Protein AF-A0A0F8X4V8-F1 (afdb_monomer_lite)

pLDDT: mean 87.8, std 7.8, range [56.84, 96.75]

Structure (mmCIF, N/CA/C/O backbone):
data_AF-A0A0F8X4V8-F1
#
_entry.id   AF-A0A0F8X4V8-F1
#
loop_
_atom_site.group_PDB
_atom_site.id
_atom_site.type_symbol
_atom_site.label_atom_id
_atom_site.label_alt_id
_atom_site.label_comp_id
_atom_site.label_asym_id
_atom_site.label_entity_id
_atom_site.label_seq_id
_atom_site.pdbx_PDB_ins_code
_atom_site.Cartn_x
_atom_site.Cartn_y
_atom_site.Cartn_z
_atom_site.occupancy
_atom_site.B_iso_or_equiv
_atom_site.auth_seq_id
_atom_site.auth_comp_id
_atom_site.auth_asym_id
_atom_site.auth_atom_id
_atom_site.pdbx_PDB_model_num
ATOM 1 N N . MET A 1 1 ? 15.597 2.999 9.308 1.00 68.88 1 MET A N 1
ATOM 2 C CA . MET A 1 1 ? 14.695 1.901 8.899 1.00 68.88 1 MET A CA 1
ATOM 3 C C . MET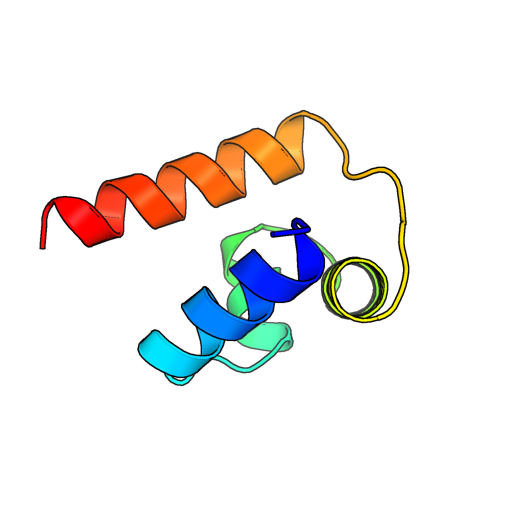 A 1 1 ? 14.424 2.058 7.411 1.00 68.88 1 MET A C 1
ATOM 5 O O . MET A 1 1 ? 14.147 3.179 7.000 1.00 68.88 1 MET A O 1
ATOM 9 N N . ASP A 1 2 ? 14.573 1.005 6.606 1.00 85.25 2 ASP A N 1
ATOM 10 C CA . ASP A 1 2 ? 14.185 1.073 5.190 1.00 85.25 2 ASP A CA 1
ATOM 11 C C . ASP A 1 2 ? 12.657 1.055 5.029 1.00 85.25 2 ASP A C 1
ATOM 13 O O . ASP A 1 2 ? 11.910 0.717 5.952 1.00 85.25 2 ASP A O 1
ATOM 17 N N . ILE A 1 3 ? 12.183 1.458 3.852 1.00 85.44 3 ILE A N 1
ATOM 18 C CA . ILE A 1 3 ? 10.750 1.561 3.586 1.00 85.44 3 ILE A CA 1
ATOM 19 C C . ILE A 1 3 ? 10.036 0.206 3.594 1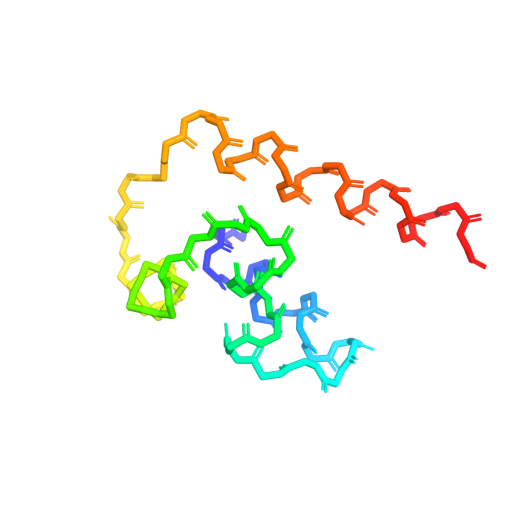.00 85.44 3 ILE A C 1
ATOM 21 O O . ILE A 1 3 ? 8.910 0.116 4.072 1.00 85.44 3 ILE A O 1
ATOM 25 N N . GLY A 1 4 ? 10.695 -0.864 3.147 1.00 89.62 4 GLY A N 1
ATOM 26 C CA . GLY A 1 4 ? 10.124 -2.209 3.177 1.00 89.62 4 GLY A CA 1
ATOM 27 C C . GLY A 1 4 ? 9.827 -2.681 4.597 1.00 89.62 4 GLY A C 1
ATOM 28 O O . GLY A 1 4 ? 8.777 -3.261 4.875 1.00 89.62 4 GLY A O 1
ATOM 29 N N . THR A 1 5 ? 10.726 -2.371 5.524 1.00 90.06 5 THR A N 1
ATOM 30 C CA . THR A 1 5 ? 10.569 -2.651 6.949 1.00 90.06 5 THR A CA 1
ATOM 31 C C . THR A 1 5 ? 9.448 -1.806 7.550 1.00 90.06 5 THR A C 1
ATOM 33 O O . THR A 1 5 ? 8.617 -2.353 8.275 1.00 90.06 5 THR A O 1
ATOM 36 N N . ARG A 1 6 ? 9.354 -0.514 7.197 1.00 89.75 6 ARG A N 1
ATOM 37 C CA . ARG A 1 6 ? 8.235 0.354 7.621 1.00 89.75 6 ARG A CA 1
ATOM 38 C C . ARG A 1 6 ? 6.884 -0.217 7.189 1.00 89.75 6 ARG A C 1
ATOM 40 O O . ARG A 1 6 ? 5.992 -0.360 8.022 1.00 89.75 6 ARG A O 1
ATOM 47 N N . LEU A 1 7 ? 6.765 -0.640 5.929 1.00 91.12 7 LEU A N 1
ATOM 48 C CA . LEU A 1 7 ? 5.540 -1.245 5.396 1.00 91.12 7 LEU A CA 1
ATOM 49 C C . LEU A 1 7 ? 5.154 -2.535 6.122 1.00 91.12 7 LEU A C 1
ATOM 51 O O . LEU A 1 7 ? 3.986 -2.710 6.478 1.00 91.12 7 LEU A O 1
ATOM 55 N N . ARG A 1 8 ? 6.124 -3.412 6.415 1.00 92.19 8 ARG A N 1
ATOM 56 C CA . ARG A 1 8 ? 5.864 -4.622 7.213 1.00 92.19 8 ARG A CA 1
ATOM 57 C C . ARG A 1 8 ? 5.343 -4.290 8.605 1.00 92.19 8 ARG A C 1
ATOM 59 O O . ARG A 1 8 ? 4.390 -4.923 9.055 1.00 92.19 8 ARG A O 1
ATOM 66 N N . VAL A 1 9 ? 5.958 -3.318 9.278 1.00 92.25 9 VAL A N 1
ATOM 67 C CA . VAL A 1 9 ? 5.547 -2.888 10.622 1.00 92.25 9 VAL A CA 1
ATOM 68 C C . VAL A 1 9 ? 4.133 -2.313 10.589 1.00 92.25 9 VAL A C 1
ATOM 70 O O . VAL A 1 9 ? 3.300 -2.716 11.400 1.00 92.25 9 VAL A O 1
ATOM 73 N N . LEU A 1 10 ? 3.838 -1.433 9.629 1.00 90.88 10 LEU A N 1
ATOM 74 C CA . LEU A 1 10 ? 2.503 -0.867 9.437 1.00 90.88 10 LEU A CA 1
ATOM 75 C C . LEU A 1 10 ? 1.463 -1.973 9.219 1.00 90.88 10 LEU A C 1
ATOM 77 O O . LEU A 1 10 ? 0.462 -2.034 9.934 1.00 90.88 10 LEU A O 1
ATOM 81 N N . ARG A 1 11 ? 1.727 -2.909 8.300 1.00 94.25 11 ARG A N 1
ATOM 82 C CA . ARG A 1 11 ? 0.821 -4.039 8.067 1.00 94.25 11 ARG A CA 1
ATOM 83 C C . ARG A 1 11 ? 0.625 -4.906 9.300 1.00 94.2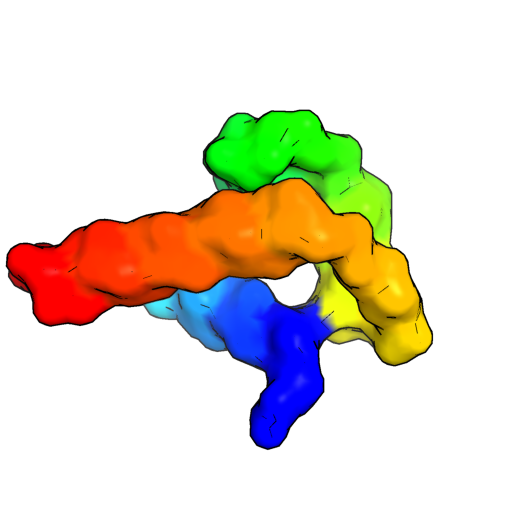5 11 ARG A C 1
ATOM 85 O O . ARG A 1 11 ? -0.502 -5.312 9.560 1.00 94.25 11 ARG A O 1
ATOM 92 N N . ALA A 1 12 ? 1.686 -5.197 10.050 1.00 94.12 12 ALA A N 1
ATOM 93 C CA . ALA A 1 12 ? 1.599 -6.012 11.258 1.00 94.12 12 ALA A CA 1
ATOM 94 C C . ALA A 1 12 ? 0.723 -5.338 12.323 1.00 94.12 12 ALA A C 1
ATOM 96 O O . ALA A 1 12 ? -0.187 -5.976 12.853 1.00 94.12 12 ALA A O 1
ATOM 97 N N . LYS A 1 13 ? 0.915 -4.031 12.557 1.00 92.06 13 LYS A N 1
ATOM 98 C CA . LYS A 1 13 ? 0.054 -3.223 13.443 1.00 92.06 13 LYS A CA 1
ATOM 99 C C . LYS A 1 13 ? -1.415 -3.265 13.013 1.00 92.06 13 LYS A C 1
ATOM 101 O O . LYS A 1 13 ? -2.308 -3.224 13.853 1.00 92.06 13 LYS A O 1
ATOM 106 N N . LYS A 1 14 ? -1.659 -3.378 11.707 1.00 90.25 14 LYS A N 1
ATOM 107 C CA . LYS A 1 14 ? -2.993 -3.381 11.098 1.00 90.25 14 LYS A CA 1
ATOM 108 C C . LYS A 1 14 ? -3.593 -4.734 10.792 1.00 90.25 14 LYS A C 1
ATOM 110 O O . LYS A 1 14 ? -4.737 -4.786 10.348 1.00 90.25 14 LYS A O 1
ATOM 115 N N . ARG A 1 15 ? -2.852 -5.814 11.043 1.00 95.19 15 ARG A N 1
ATOM 116 C CA . ARG A 1 15 ? -3.226 -7.174 10.631 1.00 95.19 15 ARG A CA 1
ATOM 117 C C . ARG A 1 15 ? -3.562 -7.251 9.133 1.00 95.19 15 ARG A C 1
ATOM 119 O O . ARG A 1 15 ? -4.429 -8.017 8.730 1.00 95.19 15 ARG A O 1
ATOM 126 N N . TRP A 1 16 ? -2.872 -6.457 8.315 1.00 95.75 16 TRP A N 1
ATOM 127 C CA . TRP A 1 16 ? -3.031 -6.446 6.863 1.00 95.75 16 TRP A CA 1
ATOM 128 C C . TRP A 1 16 ? -2.118 -7.472 6.197 1.00 95.75 16 TRP A C 1
ATOM 130 O O . TRP A 1 16 ? -0.921 -7.585 6.498 1.00 95.75 16 TRP A O 1
ATOM 140 N N . SER A 1 17 ? -2.668 -8.177 5.216 1.00 96.75 17 SER A N 1
ATOM 141 C CA . SER A 1 17 ? -1.887 -8.920 4.235 1.00 96.75 17 SER A CA 1
ATOM 142 C C . SER A 1 17 ? -1.185 -7.961 3.260 1.00 96.75 17 SER A C 1
ATOM 144 O O . SER A 1 17 ? -1.489 -6.768 3.188 1.00 96.75 17 SER A O 1
ATOM 146 N N . GLN A 1 18 ? -0.232 -8.475 2.475 1.00 95.81 18 GLN A N 1
ATOM 147 C CA . GLN A 1 18 ? 0.366 -7.692 1.382 1.00 95.81 18 GLN A CA 1
ATOM 148 C C . GLN A 1 18 ? -0.691 -7.251 0.359 1.00 95.81 18 GLN A C 1
ATOM 150 O O . GLN A 1 18 ? -0.543 -6.187 -0.237 1.00 95.81 18 GLN A O 1
ATOM 155 N N . LYS A 1 19 ? -1.759 -8.043 0.185 1.00 96.75 19 LYS A N 1
ATOM 156 C CA . LYS A 1 19 ? -2.877 -7.719 -0.701 1.00 96.75 19 LYS A CA 1
ATOM 157 C C . LYS A 1 19 ? -3.689 -6.540 -0.174 1.00 96.75 19 LYS A C 1
ATOM 159 O O . LYS A 1 19 ? -3.893 -5.595 -0.919 1.00 96.75 19 LYS A O 1
ATOM 164 N N . ASP A 1 20 ? -4.039 -6.535 1.110 1.00 95.88 20 ASP A N 1
ATOM 165 C CA . ASP A 1 20 ? -4.814 -5.433 1.702 1.00 95.88 20 ASP A CA 1
ATOM 166 C C . ASP A 1 20 ? -4.073 -4.094 1.594 1.00 95.88 20 ASP A C 1
ATOM 168 O O . ASP A 1 20 ? -4.670 -3.056 1.308 1.00 95.88 20 ASP A O 1
ATOM 172 N N . LEU A 1 21 ? -2.751 -4.113 1.798 1.00 94.38 21 LEU A N 1
ATOM 173 C CA . LEU A 1 21 ? -1.919 -2.928 1.603 1.00 94.38 21 LEU A CA 1
ATOM 174 C C . LEU A 1 21 ? -1.880 -2.507 0.128 1.00 94.38 21 LEU A C 1
ATOM 176 O O . LEU A 1 21 ? -1.983 -1.321 -0.169 1.00 94.38 21 LEU A O 1
ATOM 180 N N . ALA A 1 22 ? -1.744 -3.460 -0.793 1.00 94.06 22 ALA A N 1
ATOM 181 C CA . ALA A 1 22 ? -1.726 -3.183 -2.225 1.00 94.06 22 ALA A CA 1
ATOM 182 C C . ALA A 1 22 ? -3.044 -2.551 -2.701 1.00 94.06 22 ALA A C 1
ATOM 184 O O . ALA A 1 22 ? -3.009 -1.529 -3.386 1.00 94.06 22 ALA A O 1
ATOM 185 N N . ASP A 1 23 ? -4.180 -3.089 -2.250 1.00 94.38 23 ASP A N 1
ATOM 186 C CA . ASP A 1 23 ? -5.519 -2.584 -2.557 1.00 94.38 23 ASP A CA 1
ATOM 187 C C . ASP A 1 23 ? -5.701 -1.144 -2.035 1.00 94.38 23 ASP A C 1
ATOM 189 O O . ASP A 1 23 ? -6.216 -0.281 -2.743 1.00 94.38 23 ASP A O 1
ATOM 193 N N . LYS A 1 24 ? -5.194 -0.835 -0.832 1.00 91.19 24 LYS A N 1
ATOM 194 C CA . LYS A 1 24 ? -5.217 0.530 -0.259 1.00 91.19 24 LYS A CA 1
ATOM 195 C C . LYS A 1 24 ? -4.323 1.524 -0.994 1.00 91.19 24 LYS A C 1
ATOM 197 O O . LYS A 1 24 ? -4.659 2.707 -1.100 1.00 91.19 24 LYS A O 1
ATOM 202 N N . LEU A 1 25 ? -3.174 1.050 -1.464 1.00 90.06 25 LEU A N 1
ATOM 203 C CA . LEU A 1 25 ? -2.205 1.849 -2.207 1.00 90.06 25 LEU A CA 1
ATOM 204 C C . LEU A 1 25 ? -2.551 1.956 -3.702 1.00 90.06 25 LEU A C 1
ATOM 206 O O . LEU A 1 25 ? -1.922 2.748 -4.400 1.00 90.06 25 LEU A O 1
ATOM 210 N N . GLY A 1 26 ? -3.524 1.183 -4.198 1.00 91.12 26 GLY A N 1
ATOM 211 C CA . GLY A 1 26 ? -3.880 1.136 -5.618 1.00 91.12 26 GLY A CA 1
ATOM 212 C C . GLY A 1 26 ? -2.771 0.548 -6.497 1.00 91.12 26 GLY A C 1
ATOM 213 O O . GLY A 1 26 ? -2.589 0.974 -7.636 1.00 91.12 26 GLY A O 1
ATOM 214 N N . VAL A 1 27 ? -1.988 -0.395 -5.966 1.00 92.12 27 VAL A N 1
ATOM 215 C CA . VAL A 1 27 ? -0.856 -1.023 -6.668 1.00 92.12 27 VAL A CA 1
ATOM 216 C C . VAL A 1 27 ? -0.994 -2.539 -6.700 1.00 92.12 27 VAL A C 1
ATOM 218 O O . VAL A 1 27 ? -1.839 -3.124 -6.034 1.00 92.12 27 VAL A O 1
ATOM 221 N N . SER A 1 28 ? -0.129 -3.208 -7.462 1.00 94.19 28 SER A N 1
ATOM 222 C CA . SER A 1 28 ? -0.091 -4.670 -7.459 1.00 94.19 28 SER A CA 1
ATOM 223 C C . SER A 1 28 ? 0.495 -5.229 -6.155 1.00 94.19 28 SER A C 1
ATOM 225 O O . SER A 1 28 ? 1.434 -4.666 -5.583 1.00 94.19 28 SER A O 1
ATOM 227 N N . VAL A 1 29 ? 0.024 -6.406 -5.735 1.00 94.44 29 VAL A N 1
ATOM 228 C CA . VAL A 1 29 ? 0.607 -7.158 -4.605 1.00 94.44 29 VAL A CA 1
ATOM 229 C C . VAL A 1 29 ? 2.092 -7.464 -4.840 1.00 94.44 29 VAL A C 1
ATOM 231 O O . VAL A 1 29 ? 2.888 -7.457 -3.902 1.00 94.44 29 VAL A O 1
ATOM 234 N N . VAL A 1 30 ? 2.495 -7.667 -6.100 1.00 93.12 30 VAL A N 1
ATOM 235 C CA . VAL A 1 30 ? 3.900 -7.875 -6.487 1.00 93.12 30 VAL A CA 1
ATOM 236 C C . VAL A 1 30 ? 4.750 -6.649 -6.152 1.00 93.12 30 VAL A C 1
ATOM 238 O O . VAL A 1 30 ? 5.862 -6.814 -5.652 1.00 93.12 30 VAL A O 1
ATOM 241 N N . SER A 1 31 ? 4.227 -5.436 -6.362 1.00 92.44 31 SER A N 1
ATOM 242 C CA . SER A 1 31 ? 4.907 -4.187 -5.996 1.00 92.44 31 SER A CA 1
ATOM 243 C C . SER A 1 31 ? 5.163 -4.128 -4.493 1.00 92.44 31 SER A C 1
ATOM 245 O O . SER A 1 31 ? 6.306 -3.943 -4.086 1.00 92.44 31 SER A O 1
ATOM 247 N N . VAL A 1 32 ? 4.138 -4.388 -3.672 1.00 93.38 32 VAL A N 1
ATOM 248 C CA . VAL A 1 32 ? 4.278 -4.438 -2.205 1.00 93.38 32 VAL A CA 1
ATOM 249 C C . VAL A 1 32 ? 5.294 -5.498 -1.787 1.00 93.38 32 VAL A C 1
ATOM 251 O O . VAL A 1 32 ? 6.186 -5.233 -0.984 1.00 93.38 32 VAL A O 1
ATOM 254 N N . SER A 1 33 ? 5.212 -6.690 -2.373 1.00 93.19 33 SER A N 1
ATOM 255 C CA . SER A 1 33 ? 6.126 -7.787 -2.061 1.00 93.19 33 SER A CA 1
ATOM 256 C C . SER A 1 33 ? 7.583 -7.448 -2.403 1.00 93.19 33 SER A C 1
ATOM 258 O O . SER A 1 33 ? 8.483 -7.760 -1.622 1.00 93.19 33 SER A O 1
ATOM 260 N N . ARG A 1 34 ? 7.818 -6.768 -3.535 1.00 91.25 34 ARG A N 1
ATOM 261 C CA . ARG A 1 34 ? 9.136 -6.250 -3.931 1.00 91.25 34 ARG A CA 1
ATOM 262 C C . ARG A 1 34 ? 9.629 -5.175 -2.974 1.00 91.25 34 ARG A C 1
ATOM 264 O O . ARG A 1 34 ? 10.756 -5.272 -2.521 1.00 91.25 34 ARG A O 1
ATOM 271 N N . TRP A 1 35 ? 8.798 -4.203 -2.611 1.00 92.00 35 TRP A N 1
ATOM 272 C CA . TRP A 1 35 ? 9.193 -3.148 -1.671 1.00 92.00 35 TRP A CA 1
ATOM 273 C C . TRP A 1 35 ? 9.580 -3.693 -0.301 1.00 92.00 35 TRP A C 1
ATOM 275 O O . TRP A 1 35 ? 10.497 -3.177 0.327 1.00 92.00 35 TRP A O 1
ATOM 285 N N . GLU A 1 36 ? 8.902 -4.742 0.162 1.00 90.12 36 GLU A N 1
ATOM 286 C CA . GLU A 1 36 ? 9.227 -5.374 1.436 1.00 90.12 36 GLU A CA 1
ATOM 287 C C . GLU A 1 36 ? 10.492 -6.239 1.367 1.00 90.12 36 GLU A C 1
ATOM 289 O O . GLU A 1 36 ? 11.250 -6.302 2.336 1.00 90.12 36 GLU A O 1
ATOM 294 N N . ARG A 1 37 ? 10.717 -6.971 0.272 1.00 86.75 37 ARG A N 1
ATOM 295 C CA . ARG A 1 37 ? 11.823 -7.943 0.166 1.00 86.75 37 ARG A CA 1
ATOM 296 C C . ARG A 1 37 ? 13.102 -7.367 -0.434 1.00 86.75 37 ARG A C 1
ATOM 298 O O . ARG A 1 37 ? 14.179 -7.860 -0.119 1.00 86.75 37 ARG A O 1
ATOM 305 N N . GLU A 1 38 ? 12.995 -6.363 -1.288 1.00 78.00 38 GLU A N 1
ATOM 306 C CA . GLU A 1 38 ? 14.086 -5.849 -2.109 1.00 78.00 38 GLU A CA 1
ATOM 307 C C . GLU A 1 38 ? 14.256 -4.339 -1.892 1.00 78.00 38 GLU A C 1
ATOM 309 O O . GLU A 1 38 ? 13.297 -3.607 -1.644 1.00 78.00 38 GLU A O 1
ATOM 314 N N . LYS A 1 39 ? 15.487 -3.832 -2.044 1.00 72.94 39 LYS A N 1
ATOM 315 C CA . LYS A 1 39 ? 15.765 -2.385 -2.053 1.00 72.94 39 LYS A CA 1
ATOM 316 C C . LYS A 1 39 ? 15.391 -1.786 -3.412 1.00 72.94 39 LYS A C 1
ATOM 318 O O . LYS A 1 39 ? 16.252 -1.385 -4.190 1.00 72.94 39 LYS A O 1
ATOM 323 N N . VAL A 1 40 ? 14.095 -1.773 -3.712 1.00 78.81 40 VAL A N 1
ATOM 324 C CA . VAL A 1 40 ? 13.547 -1.264 -4.976 1.00 78.81 40 VAL A CA 1
ATOM 325 C C . VAL A 1 40 ? 13.168 0.205 -4.824 1.00 78.81 40 VAL A C 1
ATOM 327 O O . VAL A 1 40 ? 12.621 0.622 -3.803 1.00 78.81 40 VAL A O 1
ATOM 330 N N . LYS A 1 41 ? 13.432 0.999 -5.867 1.00 77.81 41 LYS A N 1
ATOM 331 C CA . LYS A 1 41 ? 13.012 2.401 -5.925 1.00 77.81 41 LYS A CA 1
ATOM 332 C C . LYS A 1 41 ? 11.485 2.473 -6.006 1.00 77.81 41 LYS A C 1
ATOM 334 O O . LYS A 1 41 ? 10.889 2.054 -6.997 1.00 77.81 41 LYS A O 1
ATOM 339 N N . ILE A 1 42 ? 10.861 2.997 -4.957 1.00 83.19 42 ILE A N 1
ATOM 340 C CA . ILE A 1 42 ? 9.415 3.229 -4.910 1.00 83.19 42 ILE A CA 1
ATOM 341 C C . ILE A 1 42 ? 9.091 4.495 -5.706 1.00 83.19 42 ILE A C 1
ATOM 343 O O . ILE A 1 42 ? 9.861 5.459 -5.692 1.00 83.19 42 ILE A O 1
ATOM 347 N N . SER A 1 43 ? 7.972 4.494 -6.432 1.00 83.94 43 SER A N 1
ATOM 348 C CA . SER A 1 43 ? 7.534 5.693 -7.143 1.00 83.94 43 SER A CA 1
ATOM 349 C C . SER A 1 43 ? 7.143 6.796 -6.146 1.00 83.94 43 SER A C 1
ATOM 351 O O . SER A 1 43 ? 6.584 6.492 -5.088 1.00 83.94 43 SER A O 1
ATOM 353 N N . PRO A 1 44 ? 7.372 8.081 -6.471 1.00 84.75 44 PRO A N 1
ATOM 354 C CA . PRO A 1 44 ? 6.972 9.193 -5.604 1.00 84.75 44 PRO A CA 1
ATOM 355 C C . PRO A 1 44 ? 5.480 9.184 -5.236 1.00 84.75 44 PRO A C 1
ATOM 357 O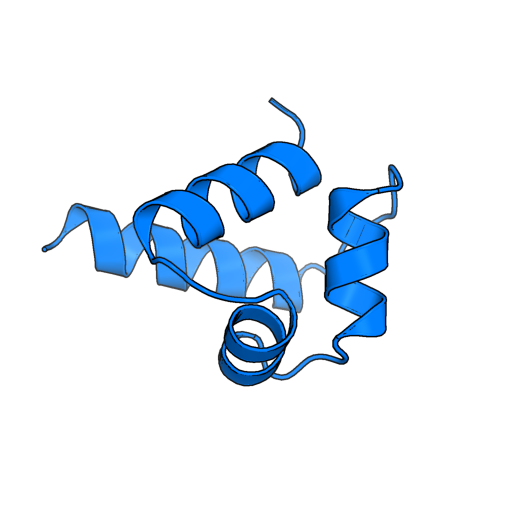 O . PRO A 1 44 ? 5.114 9.533 -4.120 1.00 84.75 44 PRO A O 1
ATOM 360 N N . LEU A 1 45 ? 4.616 8.729 -6.151 1.00 85.62 45 LEU A N 1
ATOM 361 C CA . LEU A 1 45 ? 3.178 8.615 -5.904 1.00 85.62 45 LEU A CA 1
ATOM 362 C C . LEU A 1 45 ? 2.853 7.567 -4.830 1.00 85.62 45 LEU A C 1
ATOM 36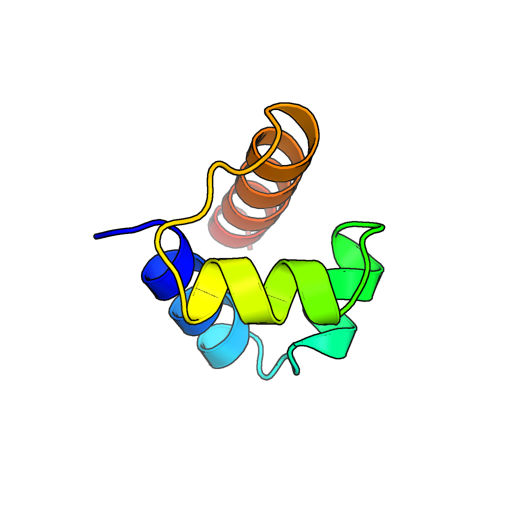4 O O . LEU A 1 45 ? 2.070 7.837 -3.924 1.00 85.62 45 LEU A O 1
ATOM 368 N N . ALA A 1 46 ? 3.470 6.384 -4.912 1.00 85.44 46 ALA A N 1
ATOM 369 C CA . ALA A 1 46 ? 3.257 5.334 -3.921 1.00 85.44 46 ALA A CA 1
ATOM 370 C C . ALA A 1 46 ? 3.815 5.737 -2.549 1.00 85.44 46 ALA A C 1
ATOM 372 O O . ALA A 1 46 ? 3.172 5.476 -1.540 1.00 85.44 46 ALA A O 1
ATOM 373 N N . LEU A 1 47 ? 4.964 6.423 -2.518 1.00 87.25 47 LEU A N 1
ATOM 374 C CA . LEU A 1 47 ? 5.533 7.000 -1.296 1.00 87.25 47 LEU A CA 1
ATOM 375 C C . LEU A 1 47 ? 4.549 7.937 -0.596 1.00 87.25 47 LEU A C 1
ATOM 377 O O . LEU A 1 47 ? 4.229 7.722 0.568 1.00 87.25 47 LEU A O 1
ATOM 381 N N . ARG A 1 48 ? 4.007 8.911 -1.332 1.00 89.00 48 ARG A N 1
ATOM 382 C CA . ARG A 1 48 ? 3.023 9.854 -0.793 1.00 89.00 48 ARG A CA 1
ATOM 383 C C . ARG A 1 48 ? 1.796 9.138 -0.227 1.00 89.00 48 ARG A C 1
ATOM 385 O O . ARG A 1 48 ? 1.320 9.486 0.846 1.00 89.00 48 ARG A O 1
ATOM 392 N N . ARG A 1 49 ? 1.303 8.107 -0.918 1.00 88.44 49 ARG A N 1
ATOM 393 C CA . ARG A 1 49 ? 0.142 7.339 -0.454 1.00 88.44 49 ARG A CA 1
ATOM 394 C C . ARG A 1 49 ? 0.430 6.548 0.826 1.00 88.44 49 ARG A C 1
ATOM 396 O O . ARG A 1 49 ? -0.452 6.407 1.664 1.00 88.44 49 ARG A O 1
ATOM 403 N N . ILE A 1 50 ? 1.652 6.039 0.979 1.00 88.75 50 ILE A N 1
ATOM 404 C CA . ILE A 1 50 ? 2.099 5.377 2.212 1.00 88.75 50 ILE A CA 1
ATOM 405 C C . ILE A 1 50 ? 2.133 6.384 3.366 1.00 88.75 50 ILE A C 1
ATOM 407 O O . ILE A 1 50 ? 1.602 6.086 4.432 1.00 88.75 50 ILE A O 1
ATOM 411 N N . GLU A 1 51 ? 2.700 7.571 3.140 1.00 89.38 51 GLU A N 1
ATOM 412 C CA . GLU A 1 51 ? 2.763 8.642 4.145 1.00 89.38 51 GLU A CA 1
ATOM 413 C C . GLU A 1 51 ? 1.365 9.104 4.577 1.00 89.38 51 GLU A C 1
ATOM 415 O O . GLU A 1 51 ? 1.117 9.279 5.766 1.00 89.38 51 GLU A O 1
ATOM 420 N N . GLU A 1 52 ? 0.422 9.235 3.639 1.00 89.44 52 GLU A N 1
ATOM 421 C CA . GLU A 1 52 ? -0.980 9.550 3.947 1.00 89.44 52 GLU A CA 1
ATOM 422 C C . GLU A 1 52 ? -1.603 8.513 4.894 1.00 89.44 52 GLU A C 1
ATOM 424 O O . GLU A 1 52 ? -2.216 8.889 5.892 1.00 89.44 52 GLU A O 1
ATOM 429 N N . ILE A 1 53 ? -1.394 7.218 4.627 1.00 87.31 53 ILE A N 1
ATOM 430 C CA . ILE A 1 53 ? -1.893 6.140 5.493 1.00 87.31 53 ILE A CA 1
ATOM 431 C C . ILE A 1 53 ? -1.230 6.204 6.872 1.00 87.31 53 ILE A C 1
ATOM 433 O O . ILE A 1 53 ? -1.911 6.031 7.874 1.00 87.31 53 ILE A O 1
ATOM 437 N N . GLU A 1 54 ? 0.078 6.453 6.956 1.00 86.31 54 GLU A N 1
ATOM 438 C CA . GLU A 1 54 ? 0.771 6.579 8.246 1.00 86.31 54 GLU A CA 1
ATOM 439 C C . GLU A 1 54 ? 0.253 7.777 9.068 1.00 86.31 54 GLU A C 1
ATOM 441 O O . GLU A 1 54 ? 0.046 7.644 10.273 1.00 86.31 54 GLU A O 1
ATOM 446 N N . ILE A 1 55 ? -0.033 8.918 8.434 1.00 84.81 55 ILE A N 1
ATOM 447 C CA . ILE A 1 55 ? -0.576 10.111 9.110 1.00 84.81 55 ILE A CA 1
ATOM 448 C C . ILE A 1 55 ? -2.015 9.889 9.588 1.00 84.81 55 ILE A C 1
ATOM 450 O O . ILE A 1 55 ? -2.389 10.355 10.666 1.00 84.81 55 ILE A O 1
ATOM 454 N N . GLU A 1 56 ? -2.846 9.206 8.795 1.00 82.75 56 GLU A N 1
ATOM 455 C CA . GLU A 1 56 ? -4.202 8.822 9.214 1.00 82.75 56 GLU A CA 1
ATOM 456 C C . GLU A 1 56 ? -4.181 7.947 10.473 1.00 82.75 56 GLU A C 1
ATOM 458 O O . GLU A 1 56 ? -5.118 7.994 11.269 1.00 82.75 56 GLU A O 1
ATOM 463 N N . GLU A 1 57 ? -3.101 7.193 10.676 1.00 74.38 57 GLU A N 1
ATOM 464 C CA . GLU A 1 57 ? -2.919 6.339 11.842 1.00 74.38 57 GLU A CA 1
ATOM 465 C C . GLU A 1 57 ? -2.479 7.065 13.102 1.00 74.38 57 GLU A C 1
ATOM 467 O O . GLU A 1 57 ? -2.954 6.736 14.182 1.00 74.38 57 GLU A O 1
ATOM 472 N N . GLU A 1 58 ? -1.625 8.077 12.994 1.00 73.12 58 GLU A N 1
ATOM 473 C CA . GLU A 1 58 ? -1.218 8.870 14.162 1.00 73.12 58 GLU A CA 1
ATOM 474 C C . GLU A 1 58 ? -2.357 9.733 14.725 1.00 73.12 58 GLU A C 1
ATOM 476 O O . GLU A 1 58 ? -2.301 10.179 15.870 1.00 73.12 58 GLU A O 1
ATOM 481 N N . LYS A 1 59 ? -3.405 9.963 13.930 1.00 69.44 59 LYS A N 1
ATOM 482 C CA . LYS A 1 59 ? -4.589 10.735 14.328 1.00 69.44 59 LYS A CA 1
ATOM 483 C C . LYS A 1 59 ? -5.664 9.899 15.029 1.00 69.44 59 LYS A C 1
ATOM 485 O O . LYS A 1 59 ? -6.693 10.467 15.399 1.00 69.44 59 LYS A O 1
ATOM 490 N N . LYS A 1 60 ? -5.472 8.585 15.159 1.00 56.84 60 LYS A N 1
ATOM 491 C CA . LYS A 1 60 ? -6.484 7.630 15.620 1.00 56.84 60 LYS A CA 1
ATOM 492 C C . LYS A 1 60 ? -6.121 7.013 16.963 1.00 56.84 60 LYS A C 1
ATOM 494 O O . LYS A 1 60 ? -7.058 6.858 17.774 1.00 56.84 60 LYS A O 1
#

InterPro domains:
  IPR001387 Cro/C1-type, helix-turn-helix domain [PF01381] (7-52)
  IPR001387 Cro/C1-type, helix-turn-helix domain [PS50943] (7-53)
  IPR001387 Cro/C1-type, helix-turn-helix domain [SM00530] (6-60)
  IPR001387 Cro/C1-type, helix-turn-helix domain [cd00093] (4-49)
  IPR010982 Lambda repressor-like, DNA-binding domain superfamily [G3DSA:1.10.260.40] (1-56)
  IPR010982 Lambda repressor-like, DNA-binding domain superfamily [SSF47413] (1-52)

Foldseek 3Di:
DAPLVVLVVVCVVVVHDLVNLCVQLVHDSVLNVCSNPHPDDDDPSSVVSVVVVVVVVVVD

Organism: NCBI:txid412755

Secondary structure (DSSP, 8-state):
--HHHHHHHHHHHHT--HHHHHHHHTS-HHHHHHHHHS-----HHHHHHH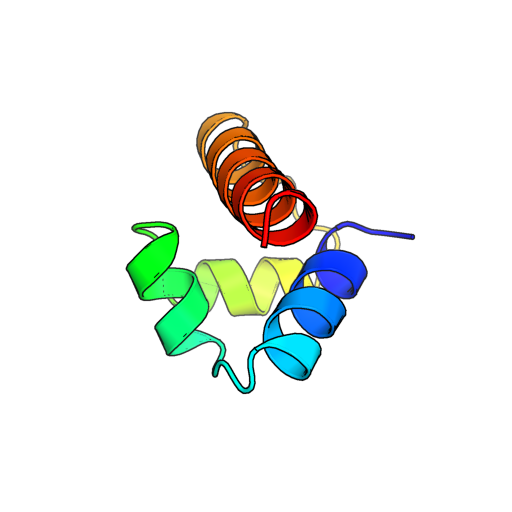HHHHHHHHT-

Radius of gyration: 10.56 Å; chains: 1; bounding box: 22×20×23 Å

Sequence (60 aa):
MDIGTRLRVLRAKKRWSQKDLADKLGVSVVSVSRWEREKVKISPLALRRIEEIEIEEEKK